Protein AF-A0A9X2GDT7-F1 (afdb_monomer_lite)

pLDDT: mean 81.81, std 15.73, range [38.25, 94.44]

Organism: NCBI:txid1188745

Secondary structure (DSSP, 8-state):
-EEEEEEE-TT--EEEEEETTTEEEE-EEE--TT-SSEEEEEEE-TTS-EEEEEEE-TT--EEEEEE-------TT------

Radius of gyration: 15.65 Å; chains: 1; bounding box: 53×31×29 Å

Sequence (82 aa):
MVLHYGTAQAKVAHVAAVLMEGGRVTGTLQTPQGAPQAIWTVTVPADKTVTALEFANDEGETIKRIHRRPEVASEVNARPVG

Structure (mmCIF, N/CA/C/O backbone):
data_AF-A0A9X2GDT7-F1
#
_entry.id   AF-A0A9X2GDT7-F1
#
loop_
_atom_site.group_PDB
_atom_site.id
_atom_site.type_symbol
_atom_site.label_atom_id
_atom_site.label_alt_id
_atom_site.label_comp_id
_atom_site.label_asym_id
_atom_site.label_entity_id
_atom_site.label_seq_id
_atom_site.pdbx_PDB_ins_code
_atom_site.Cartn_x
_atom_site.Cartn_y
_atom_site.Cartn_z
_atom_site.occupancy
_atom_site.B_iso_or_equiv
_atom_site.auth_seq_id
_atom_site.auth_comp_id
_atom_site.auth_asym_id
_atom_site.auth_atom_id
_atom_site.pdbx_PDB_model_num
ATOM 1 N N . MET A 1 1 ? 8.129 -12.896 -5.167 1.00 84.88 1 MET A N 1
ATOM 2 C CA . MET A 1 1 ? 7.266 -11.826 -4.618 1.00 84.88 1 MET A CA 1
ATOM 3 C C . MET A 1 1 ? 7.802 -11.442 -3.251 1.00 84.88 1 MET A C 1
ATOM 5 O O . MET A 1 1 ? 8.286 -12.326 -2.555 1.00 84.88 1 MET A O 1
ATOM 9 N N . VAL A 1 2 ? 7.726 -10.167 -2.877 1.00 88.25 2 VAL A N 1
ATOM 10 C CA . VAL A 1 2 ? 8.087 -9.644 -1.553 1.00 88.25 2 VAL A CA 1
ATOM 11 C C . VAL A 1 2 ? 6.842 -9.014 -0.935 1.00 88.25 2 VAL A C 1
ATOM 13 O O . VAL A 1 2 ? 6.186 -8.185 -1.567 1.00 88.25 2 VAL A O 1
ATOM 16 N N . LEU A 1 3 ? 6.500 -9.424 0.287 1.00 89.81 3 LEU A N 1
ATOM 17 C CA . LEU A 1 3 ? 5.369 -8.886 1.037 1.00 89.81 3 LEU A CA 1
ATOM 18 C C . LEU A 1 3 ? 5.857 -7.824 2.024 1.00 89.81 3 LEU A C 1
ATOM 20 O O . LEU A 1 3 ? 6.646 -8.109 2.923 1.00 89.81 3 LEU A O 1
ATOM 24 N N . HIS A 1 4 ? 5.336 -6.610 1.893 1.00 88.25 4 HIS A N 1
ATOM 25 C CA . HIS A 1 4 ? 5.458 -5.563 2.900 1.00 88.25 4 HIS A CA 1
ATOM 26 C C . HIS A 1 4 ? 4.153 -5.471 3.681 1.00 88.25 4 HIS A C 1
ATOM 28 O O . HIS A 1 4 ? 3.081 -5.485 3.084 1.00 88.25 4 HIS A O 1
ATOM 34 N N . TYR A 1 5 ? 4.234 -5.353 5.001 1.00 90.50 5 TYR A N 1
ATOM 35 C CA . TYR A 1 5 ? 3.055 -5.245 5.849 1.00 90.50 5 TYR A CA 1
ATOM 36 C C . TYR A 1 5 ? 3.319 -4.366 7.068 1.00 90.50 5 TYR A C 1
ATOM 38 O O . TYR A 1 5 ? 4.470 -4.094 7.424 1.00 90.50 5 TYR A O 1
ATOM 46 N N . GLY A 1 6 ? 2.241 -3.933 7.713 1.00 88.44 6 GLY A N 1
ATOM 47 C CA . GLY A 1 6 ? 2.294 -3.194 8.965 1.00 88.44 6 GLY A CA 1
ATOM 48 C C . GLY A 1 6 ? 0.912 -2.767 9.439 1.00 88.44 6 GLY A C 1
ATOM 49 O O . GLY A 1 6 ? -0.105 -3.115 8.841 1.00 88.44 6 GLY A O 1
ATOM 50 N N . THR A 1 7 ? 0.877 -1.991 10.517 1.00 88.69 7 THR A N 1
ATOM 51 C CA . THR A 1 7 ? -0.354 -1.357 10.992 1.00 88.69 7 THR A CA 1
ATOM 52 C C . THR A 1 7 ? -0.543 0.009 10.341 1.00 88.69 7 THR A C 1
ATOM 54 O O . THR A 1 7 ? 0.415 0.721 10.020 1.00 88.69 7 THR A O 1
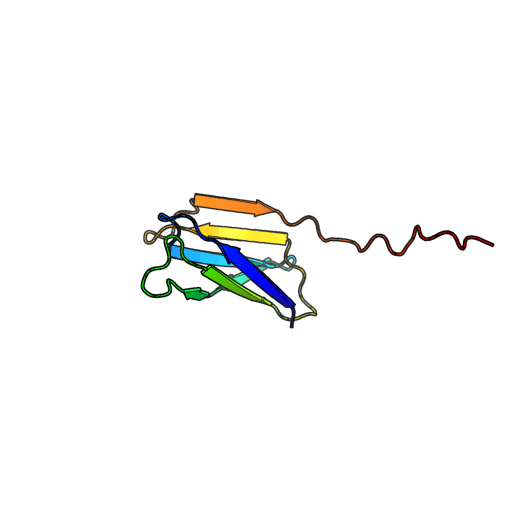ATOM 57 N N . ALA A 1 8 ? -1.800 0.362 10.109 1.00 87.06 8 ALA A N 1
ATOM 58 C CA . ALA A 1 8 ? -2.233 1.641 9.581 1.00 87.06 8 ALA A CA 1
ATOM 59 C C . ALA A 1 8 ? -2.872 2.468 10.700 1.00 87.06 8 ALA A C 1
ATOM 61 O O . ALA A 1 8 ? -3.605 1.959 11.550 1.00 87.06 8 ALA A O 1
ATOM 62 N N .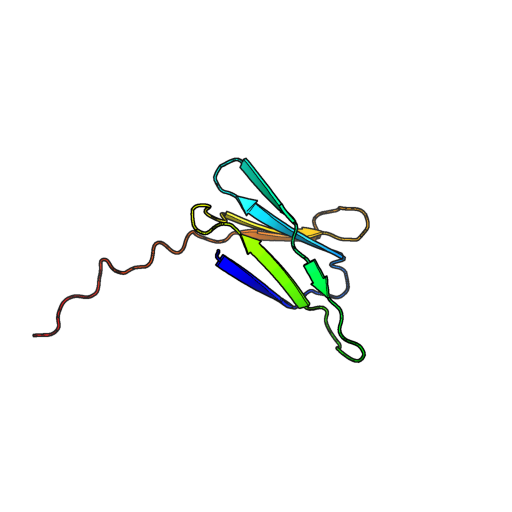 GLN A 1 9 ? -2.581 3.767 10.696 1.00 82.69 9 GLN A N 1
ATOM 63 C CA . GLN A 1 9 ? -3.250 4.713 11.585 1.00 82.69 9 GLN A CA 1
ATOM 64 C C . GLN A 1 9 ? -4.693 4.935 11.118 1.00 82.69 9 GLN A C 1
ATOM 66 O O . GLN A 1 9 ? -4.980 4.780 9.936 1.00 82.69 9 GLN A O 1
ATOM 71 N N . ALA A 1 10 ? -5.579 5.369 12.018 1.00 78.38 10 ALA A N 1
ATOM 72 C CA . ALA A 1 10 ? -7.019 5.494 11.751 1.00 78.38 10 ALA A CA 1
ATOM 73 C C . ALA A 1 10 ? -7.391 6.366 10.533 1.00 78.38 10 ALA A C 1
ATOM 75 O O . ALA A 1 10 ? -8.465 6.200 9.974 1.00 78.38 10 ALA A O 1
ATOM 76 N N . LYS A 1 11 ? -6.515 7.290 10.122 1.00 82.44 11 LYS A N 1
ATOM 77 C CA . LYS A 1 11 ? -6.741 8.187 8.976 1.00 82.44 11 LYS A CA 1
ATOM 78 C C . LYS A 1 11 ? -6.288 7.605 7.633 1.00 82.44 11 LYS A C 1
ATOM 80 O O . LYS A 1 11 ? -6.553 8.198 6.599 1.00 82.44 11 LYS A O 1
ATOM 85 N N . VAL A 1 12 ? -5.560 6.490 7.640 1.00 87.44 12 VAL A N 1
ATOM 86 C CA . VAL A 1 12 ? -5.034 5.871 6.421 1.00 87.44 12 VAL A CA 1
ATOM 87 C C . VAL A 1 12 ? -6.128 5.021 5.785 1.00 87.44 12 VAL A C 1
ATOM 89 O O . VAL A 1 12 ? -6.581 4.058 6.396 1.00 87.44 12 VAL A O 1
ATOM 92 N N . ALA A 1 13 ? -6.498 5.349 4.549 1.00 89.00 13 ALA A N 1
ATOM 93 C CA . ALA A 1 13 ? -7.424 4.573 3.725 1.00 89.00 13 ALA A CA 1
ATOM 94 C C . ALA A 1 13 ? -6.699 3.798 2.614 1.00 89.00 13 ALA A C 1
ATOM 96 O O . ALA A 1 13 ? -7.147 2.730 2.195 1.00 89.00 13 ALA A O 1
ATOM 97 N N . HIS A 1 14 ? -5.543 4.298 2.168 1.00 90.50 14 HIS A N 1
ATOM 98 C CA . HIS A 1 14 ? -4.788 3.713 1.065 1.00 90.50 14 HIS A CA 1
ATOM 99 C C . HIS A 1 14 ? -3.311 3.548 1.406 1.00 90.50 14 HIS A C 1
ATOM 101 O O . HIS A 1 14 ? -2.714 4.367 2.107 1.00 90.50 14 HIS A O 1
ATOM 107 N N . VAL A 1 15 ? -2.710 2.489 0.863 1.00 93.12 15 VAL A N 1
ATOM 108 C CA . VAL A 1 15 ? -1.267 2.254 0.899 1.00 93.12 15 VAL A CA 1
ATOM 109 C C . VAL A 1 15 ? -0.762 1.924 -0.505 1.00 93.12 15 VAL A C 1
ATOM 111 O O . VAL A 1 15 ? -1.418 1.202 -1.257 1.00 93.12 15 VAL A O 1
ATOM 114 N N . ALA A 1 16 ? 0.417 2.422 -0.860 1.00 94.44 16 ALA A N 1
ATOM 115 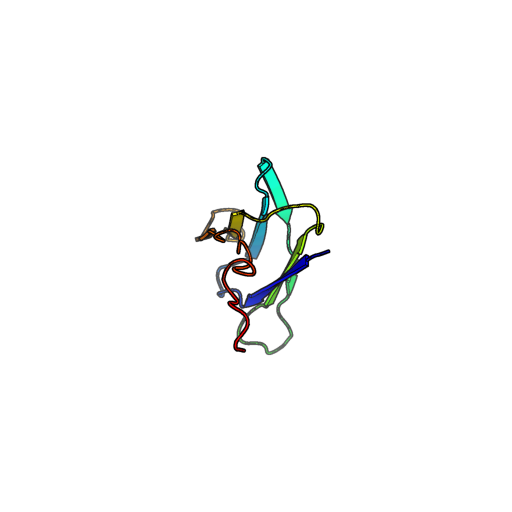C CA . ALA A 1 16 ? 1.095 2.061 -2.096 1.00 94.44 16 ALA A CA 1
ATOM 116 C C . ALA A 1 16 ? 2.605 1.928 -1.880 1.00 94.44 16 ALA A C 1
ATOM 118 O O . ALA A 1 16 ? 3.219 2.729 -1.175 1.00 94.44 16 ALA A O 1
ATOM 119 N N . ALA A 1 17 ? 3.223 0.936 -2.519 1.00 93.06 17 ALA A N 1
ATOM 120 C CA . ALA A 1 17 ? 4.673 0.868 -2.644 1.00 93.06 17 ALA A CA 1
ATOM 121 C C . ALA A 1 17 ? 5.117 1.614 -3.901 1.00 93.06 17 ALA A C 1
ATOM 123 O O . ALA A 1 17 ? 4.662 1.308 -5.000 1.00 93.06 17 ALA A O 1
ATOM 124 N N . VAL A 1 18 ? 6.024 2.571 -3.741 1.00 93.25 18 VAL A N 1
ATOM 125 C CA . VAL A 1 18 ? 6.670 3.286 -4.841 1.00 93.25 18 VAL A CA 1
ATOM 126 C C . VAL A 1 18 ? 7.898 2.498 -5.275 1.00 93.25 18 VAL A C 1
ATOM 128 O O . VAL A 1 18 ? 8.801 2.247 -4.472 1.00 93.25 18 VAL A O 1
ATOM 131 N N . LEU A 1 19 ? 7.935 2.116 -6.545 1.00 92.00 19 LEU A N 1
ATOM 132 C CA . LEU A 1 19 ? 9.032 1.374 -7.155 1.00 92.00 19 LEU A CA 1
ATOM 133 C C . LEU A 1 19 ? 10.132 2.323 -7.636 1.00 92.00 19 LEU A C 1
ATOM 135 O O . LEU A 1 19 ? 9.865 3.465 -8.011 1.00 92.00 19 LEU A O 1
ATOM 139 N N . MET A 1 20 ? 11.375 1.841 -7.644 1.00 88.19 20 MET A N 1
ATOM 140 C CA . MET A 1 20 ? 12.544 2.601 -8.105 1.00 88.19 20 MET A CA 1
ATOM 141 C C . MET A 1 20 ? 12.423 3.051 -9.564 1.00 88.19 20 MET A C 1
ATOM 143 O O . MET A 1 20 ? 12.799 4.168 -9.895 1.00 88.19 20 MET A O 1
ATOM 147 N N . GLU A 1 21 ? 11.864 2.200 -10.418 1.00 87.50 21 GLU A N 1
ATOM 148 C CA . GLU A 1 21 ? 11.707 2.423 -11.861 1.00 87.50 21 GLU A CA 1
ATOM 149 C C . GLU A 1 21 ? 10.606 3.427 -12.239 1.00 87.50 21 GLU A C 1
ATOM 151 O O . GLU A 1 21 ? 10.370 3.660 -13.419 1.00 87.50 21 GLU A O 1
ATOM 156 N N . GLY A 1 22 ? 9.935 4.035 -11.256 1.00 78.69 22 GLY A N 1
ATOM 157 C CA . GLY A 1 22 ? 8.801 4.916 -11.513 1.00 78.69 22 GLY A CA 1
ATOM 158 C C . GLY A 1 22 ? 7.528 4.103 -11.718 1.00 78.69 22 GLY A C 1
ATOM 159 O O . GLY A 1 22 ? 7.058 3.887 -12.827 1.00 78.69 22 GLY A O 1
ATOM 160 N N . GLY A 1 23 ? 6.955 3.644 -10.611 1.00 89.31 23 GLY A N 1
ATOM 161 C CA . GLY A 1 23 ? 5.693 2.916 -10.593 1.00 89.31 23 GLY A CA 1
ATOM 162 C C . GLY A 1 23 ? 5.142 2.845 -9.178 1.00 89.31 23 GLY A C 1
ATOM 163 O O . GLY A 1 23 ? 5.873 3.066 -8.210 1.00 89.31 23 GLY A O 1
ATOM 164 N N . ARG A 1 24 ? 3.850 2.551 -9.047 1.00 92.06 24 ARG A N 1
ATOM 165 C CA . ARG A 1 24 ? 3.205 2.330 -7.751 1.00 92.06 24 ARG A CA 1
ATOM 166 C C . ARG A 1 24 ? 2.479 0.996 -7.760 1.00 92.06 24 ARG A C 1
ATOM 168 O O . ARG A 1 24 ? 1.762 0.692 -8.706 1.00 92.06 24 ARG A O 1
ATOM 175 N N . VAL A 1 25 ? 2.651 0.230 -6.692 1.00 93.25 25 VAL A N 1
ATOM 176 C CA . VAL A 1 25 ? 1.891 -0.992 -6.433 1.00 93.25 25 VAL A CA 1
ATOM 177 C C . VAL A 1 25 ? 0.930 -0.705 -5.295 1.00 93.25 25 VAL A C 1
ATOM 179 O O . VAL A 1 25 ? 1.359 -0.478 -4.163 1.00 93.25 25 VAL A O 1
ATOM 182 N N . THR A 1 26 ? -0.362 -0.686 -5.603 1.00 94.12 26 THR A N 1
ATOM 183 C CA . THR A 1 26 ? -1.416 -0.492 -4.606 1.00 94.12 26 THR A CA 1
ATOM 184 C C . THR A 1 26 ? -1.469 -1.698 -3.679 1.00 94.12 26 THR A C 1
ATOM 186 O O . THR A 1 26 ? -1.499 -2.843 -4.130 1.00 94.12 26 THR A O 1
ATOM 189 N N . GLY A 1 27 ? -1.454 -1.438 -2.377 1.00 92.31 27 GLY A N 1
ATOM 190 C CA . GLY A 1 27 ? -1.673 -2.464 -1.373 1.00 92.31 27 GLY A CA 1
ATOM 191 C C . GLY A 1 27 ? -3.132 -2.591 -0.976 1.00 92.31 27 GLY A C 1
ATOM 192 O O . GLY A 1 27 ? -3.996 -1.814 -1.374 1.00 92.31 27 GLY A O 1
ATOM 193 N N . THR A 1 28 ? -3.385 -3.570 -0.127 1.00 91.75 28 THR A N 1
ATOM 194 C CA . THR A 1 28 ? -4.675 -3.783 0.510 1.00 91.75 28 THR A CA 1
ATOM 195 C C . THR A 1 28 ? -4.628 -3.306 1.949 1.00 91.75 28 THR A C 1
ATOM 197 O O . THR A 1 28 ? -3.655 -3.540 2.665 1.00 91.75 28 THR A O 1
ATOM 200 N N . LEU A 1 29 ? -5.705 -2.654 2.374 1.00 91.44 29 LEU A N 1
ATOM 201 C CA . LEU A 1 29 ? -5.963 -2.309 3.763 1.00 91.44 29 LEU A CA 1
ATOM 202 C C . LEU A 1 29 ? -7.102 -3.196 4.261 1.00 91.44 29 LEU A C 1
ATOM 204 O O . LEU A 1 29 ? -8.108 -3.353 3.571 1.00 91.44 29 LEU A O 1
ATOM 208 N N . GLN A 1 30 ? -6.935 -3.807 5.425 1.00 88.94 30 GLN A N 1
ATOM 209 C CA . GLN A 1 30 ? -7.931 -4.673 6.044 1.00 88.94 30 GLN A CA 1
ATOM 210 C C . GLN A 1 30 ? -8.089 -4.271 7.506 1.00 88.94 30 GLN A C 1
ATOM 212 O O . GLN A 1 30 ? -7.102 -4.171 8.233 1.00 88.94 30 GLN A O 1
ATOM 217 N N . THR A 1 31 ? -9.328 -4.078 7.951 1.00 86.31 31 THR A N 1
ATOM 218 C CA . THR A 1 31 ? -9.645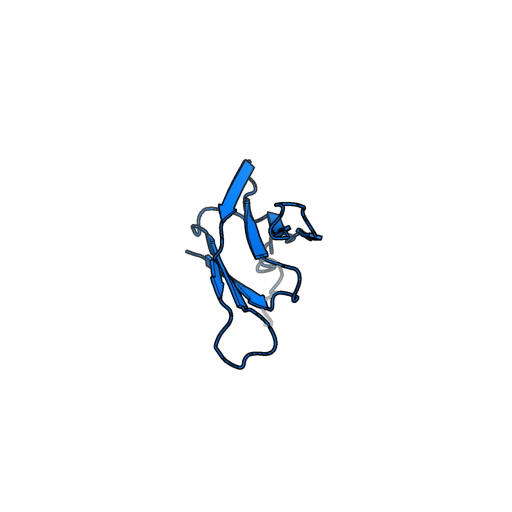 -3.798 9.356 1.00 86.31 31 THR A CA 1
ATOM 219 C C . THR A 1 31 ? -10.425 -4.983 9.911 1.00 86.31 31 THR A C 1
ATOM 221 O O . THR A 1 31 ? -11.635 -5.062 9.691 1.00 86.31 31 THR A O 1
ATOM 224 N N . PRO A 1 32 ? -9.762 -5.939 10.587 1.00 80.88 32 PRO A N 1
ATOM 225 C CA . PRO A 1 32 ? -10.459 -7.049 11.219 1.00 80.88 32 PRO A CA 1
ATOM 226 C C . PRO A 1 32 ? -11.490 -6.539 12.229 1.00 80.88 32 PRO A C 1
ATOM 228 O O . PRO A 1 32 ? -11.263 -5.545 12.922 1.00 80.88 32 PRO A O 1
ATOM 231 N N . GLN A 1 33 ? -12.622 -7.232 12.335 1.00 80.75 33 GLN A N 1
ATOM 232 C CA . GLN A 1 33 ? -13.666 -6.867 13.287 1.00 80.75 33 GLN A CA 1
ATOM 233 C C . GLN A 1 33 ? -13.109 -6.892 14.721 1.00 80.75 33 GLN A C 1
ATOM 235 O O . GLN A 1 33 ? -12.527 -7.885 15.150 1.00 80.75 33 GLN A O 1
ATOM 240 N N . GLY A 1 34 ? -13.268 -5.784 15.450 1.00 77.19 34 GLY A N 1
ATOM 241 C CA . GLY A 1 34 ? -12.756 -5.632 16.818 1.00 77.19 34 GLY A CA 1
ATOM 242 C C . GLY A 1 34 ? -11.276 -5.241 16.926 1.00 77.19 34 GLY A C 1
ATOM 243 O O . GLY A 1 34 ? -10.793 -5.048 18.040 1.00 77.19 34 GLY A O 1
ATOM 244 N N . ALA A 1 35 ? -10.551 -5.087 15.812 1.00 79.62 35 ALA A N 1
ATOM 245 C CA . ALA A 1 35 ? -9.173 -4.610 15.846 1.00 79.62 35 ALA A CA 1
ATOM 246 C C . ALA A 1 35 ? -9.117 -3.080 16.026 1.00 79.62 35 ALA A C 1
ATOM 248 O O . ALA A 1 35 ? -9.816 -2.352 15.318 1.00 79.62 35 ALA A O 1
ATOM 249 N N . PRO A 1 36 ? -8.252 -2.561 16.917 1.00 79.62 36 PRO A N 1
ATOM 250 C CA . PRO A 1 36 ? -8.118 -1.119 17.136 1.00 79.62 36 PRO A CA 1
ATOM 251 C C . PRO A 1 36 ? -7.417 -0.396 15.976 1.00 79.62 36 PRO A C 1
ATOM 253 O O . PRO A 1 36 ? -7.478 0.828 15.884 1.00 79.62 36 PRO A O 1
ATOM 256 N N . GLN A 1 37 ? -6.709 -1.134 15.116 1.00 82.81 37 GLN A N 1
ATOM 257 C CA . GLN A 1 37 ? -5.961 -0.604 13.980 1.00 82.81 37 GLN A CA 1
ATOM 258 C C . GLN A 1 37 ? -6.149 -1.499 12.758 1.00 82.81 37 GLN A C 1
ATOM 260 O O . GLN A 1 37 ? -6.221 -2.724 12.876 1.00 82.81 37 GLN A O 1
ATOM 265 N N . ALA A 1 38 ? -6.185 -0.876 11.584 1.00 88.50 38 ALA A N 1
ATOM 266 C CA . ALA A 1 38 ? -6.162 -1.587 10.318 1.00 88.50 38 ALA A CA 1
ATOM 267 C C . ALA A 1 38 ? -4.758 -2.150 10.043 1.00 88.50 38 ALA A C 1
ATOM 269 O O . ALA A 1 38 ? -3.746 -1.605 10.492 1.00 88.50 38 ALA A O 1
ATOM 270 N N . ILE A 1 39 ? -4.693 -3.233 9.280 1.00 90.69 39 ILE A N 1
ATOM 271 C CA . ILE A 1 39 ? -3.459 -3.847 8.795 1.00 90.69 39 ILE A CA 1
ATOM 272 C C . ILE A 1 39 ? -3.371 -3.571 7.302 1.00 90.69 39 ILE A C 1
ATOM 274 O O . ILE A 1 39 ? -4.339 -3.765 6.567 1.00 90.69 39 ILE A O 1
ATOM 278 N N . TRP A 1 40 ? -2.207 -3.125 6.851 1.00 93.19 40 TRP A N 1
ATOM 279 C CA . TRP A 1 40 ? -1.934 -2.936 5.437 1.00 93.19 40 TRP A CA 1
ATOM 280 C C . TRP A 1 40 ? -0.934 -3.973 4.942 1.00 93.19 40 TRP A C 1
ATOM 282 O O . TRP A 1 40 ? -0.022 -4.381 5.665 1.00 93.19 40 TRP A O 1
ATOM 292 N N . THR A 1 41 ? -1.099 -4.377 3.689 1.00 92.31 41 THR A N 1
ATOM 293 C CA . THR A 1 41 ? -0.218 -5.308 2.987 1.00 92.31 41 THR A CA 1
ATOM 294 C C . THR A 1 41 ? 0.013 -4.823 1.559 1.00 92.31 41 THR A C 1
ATOM 296 O O . THR A 1 41 ? -0.910 -4.377 0.886 1.00 92.31 41 THR A O 1
ATOM 299 N N . VAL A 1 42 ? 1.248 -4.897 1.070 1.00 93.44 42 VAL A N 1
ATOM 300 C CA . VAL A 1 42 ? 1.606 -4.612 -0.325 1.00 93.44 42 VAL A CA 1
ATOM 301 C C . VAL A 1 42 ? 2.483 -5.751 -0.824 1.00 93.44 42 VAL A C 1
ATOM 303 O O . VAL A 1 42 ? 3.531 -6.024 -0.237 1.00 93.44 42 VAL A O 1
ATOM 306 N N . THR A 1 43 ? 2.071 -6.405 -1.907 1.00 92.56 43 THR A N 1
ATOM 307 C CA . THR A 1 43 ? 2.850 -7.482 -2.530 1.00 92.56 43 THR A CA 1
ATOM 308 C C . THR A 1 43 ? 3.515 -6.950 -3.784 1.00 92.56 43 THR A C 1
ATOM 310 O O . THR A 1 43 ? 2.832 -6.544 -4.717 1.00 92.56 43 THR A O 1
ATOM 313 N N . VAL A 1 44 ? 4.842 -6.953 -3.805 1.00 89.81 44 VAL A N 1
ATOM 314 C CA . VAL A 1 44 ? 5.644 -6.418 -4.907 1.00 89.81 44 VAL A CA 1
ATOM 315 C C . VAL A 1 44 ? 6.390 -7.568 -5.597 1.00 89.81 44 VAL A C 1
ATOM 317 O O . VAL A 1 44 ? 6.834 -8.503 -4.917 1.00 89.81 44 VAL A O 1
ATOM 320 N N . PRO A 1 45 ? 6.539 -7.562 -6.933 1.00 89.69 45 PRO A N 1
ATOM 321 C CA . PRO A 1 45 ? 7.397 -8.525 -7.618 1.00 89.69 45 PRO A CA 1
ATOM 322 C C . PRO A 1 45 ? 8.840 -8.468 -7.095 1.00 89.69 45 PRO A C 1
ATOM 324 O O . PRO A 1 45 ? 9.345 -7.405 -6.755 1.00 89.69 45 PRO A O 1
ATOM 327 N N . ALA A 1 46 ? 9.492 -9.628 -6.956 1.00 86.81 46 ALA A N 1
ATOM 328 C CA . ALA A 1 46 ? 10.804 -9.704 -6.290 1.00 86.81 46 ALA A CA 1
ATOM 329 C C . ALA A 1 46 ? 11.944 -9.078 -7.109 1.00 86.81 46 ALA A C 1
ATOM 331 O O . ALA A 1 46 ? 12.983 -8.740 -6.556 1.00 86.81 46 ALA A O 1
ATOM 332 N N . ASP A 1 47 ? 11.730 -8.909 -8.409 1.00 87.94 47 ASP A N 1
ATOM 333 C CA . ASP A 1 47 ? 12.597 -8.195 -9.340 1.00 87.94 47 ASP A CA 1
ATOM 334 C C . ASP A 1 47 ? 12.457 -6.666 -9.236 1.00 87.94 47 ASP A C 1
ATOM 336 O O . ASP A 1 47 ? 13.203 -5.938 -9.889 1.00 87.94 47 ASP A O 1
ATOM 340 N N . LYS A 1 48 ? 11.523 -6.155 -8.420 1.00 87.88 48 LYS A N 1
ATOM 341 C CA . LYS A 1 48 ? 11.264 -4.721 -8.268 1.00 87.88 48 LYS A CA 1
ATOM 342 C C . LYS A 1 48 ? 11.710 -4.214 -6.905 1.00 87.88 48 LYS A C 1
ATOM 344 O O . LYS A 1 48 ? 11.361 -4.755 -5.858 1.00 87.88 48 LYS A O 1
ATOM 349 N N . THR A 1 49 ? 12.440 -3.105 -6.913 1.00 88.56 49 THR A N 1
ATOM 350 C CA . THR A 1 49 ? 12.900 -2.442 -5.689 1.00 88.56 49 THR A CA 1
ATOM 351 C C . THR A 1 49 ? 11.902 -1.386 -5.228 1.00 88.56 49 THR A C 1
ATOM 353 O O . THR A 1 49 ? 11.579 -0.461 -5.973 1.00 88.56 49 THR A O 1
ATOM 356 N N . VAL A 1 50 ? 11.461 -1.480 -3.973 1.00 89.94 50 VAL A N 1
ATOM 357 C CA . VAL A 1 50 ? 10.625 -0.461 -3.319 1.00 89.94 50 VAL A CA 1
ATOM 358 C C . VAL A 1 50 ? 11.506 0.640 -2.732 1.00 89.94 50 VAL A C 1
ATOM 360 O O . VAL A 1 50 ? 12.383 0.367 -1.916 1.00 89.94 50 VAL A O 1
ATOM 363 N N . THR A 1 51 ? 11.247 1.894 -3.100 1.00 91.44 51 THR A N 1
ATOM 364 C CA . THR A 1 51 ? 11.961 3.077 -2.581 1.00 91.44 51 THR A CA 1
ATOM 365 C C . THR A 1 51 ? 11.178 3.814 -1.504 1.00 91.44 51 THR A C 1
ATOM 367 O O . THR A 1 51 ? 11.756 4.494 -0.653 1.00 91.44 51 THR A O 1
ATOM 370 N N . ALA A 1 52 ? 9.851 3.694 -1.507 1.00 91.38 52 ALA A N 1
ATOM 371 C CA . ALA A 1 52 ? 9.007 4.279 -0.480 1.00 91.38 52 ALA A CA 1
ATOM 372 C C . ALA A 1 52 ? 7.685 3.527 -0.323 1.00 91.38 52 ALA A C 1
ATOM 374 O O . ALA A 1 52 ? 7.224 2.850 -1.235 1.00 91.38 52 ALA A O 1
ATOM 375 N N . LEU A 1 53 ? 7.067 3.696 0.839 1.00 92.62 53 LEU A N 1
ATOM 376 C CA . LEU A 1 53 ? 5.673 3.362 1.097 1.00 92.62 53 LEU A CA 1
ATOM 377 C C . LEU A 1 53 ? 4.911 4.670 1.309 1.00 92.62 53 LEU A C 1
ATOM 379 O O . LEU A 1 53 ? 5.285 5.468 2.170 1.00 92.62 53 LEU A O 1
ATOM 383 N N . GLU A 1 54 ? 3.880 4.897 0.509 1.00 94.12 54 GLU A N 1
ATOM 384 C CA . GLU A 1 54 ? 2.976 6.040 0.616 1.00 94.12 54 GLU A CA 1
ATOM 385 C C . GLU A 1 54 ? 1.671 5.594 1.269 1.00 94.12 54 GLU A C 1
ATOM 387 O O . GLU A 1 54 ? 1.115 4.555 0.920 1.00 94.12 54 GLU A O 1
ATOM 392 N N . PHE A 1 55 ? 1.199 6.389 2.222 1.00 93.00 55 PHE A N 1
ATOM 393 C CA . PHE A 1 55 ? -0.059 6.205 2.928 1.00 93.00 55 PHE A CA 1
ATOM 394 C C . PHE A 1 55 ? -0.919 7.438 2.694 1.00 93.00 55 PHE A C 1
ATOM 396 O O . PHE A 1 55 ? -0.454 8.554 2.945 1.00 93.00 55 PHE A O 1
ATOM 403 N N . ALA A 1 56 ? -2.152 7.238 2.246 1.00 92.94 56 ALA A N 1
ATOM 404 C CA . ALA A 1 56 ? -3.076 8.316 1.923 1.00 92.94 56 ALA A CA 1
ATOM 405 C C . ALA A 1 56 ? -4.414 8.176 2.658 1.00 92.94 56 ALA A C 1
ATOM 407 O O . ALA A 1 56 ? -4.781 7.071 3.075 1.00 92.94 56 ALA A O 1
ATOM 408 N N . ASN A 1 57 ? -5.105 9.303 2.847 1.00 91.25 57 ASN A N 1
ATOM 409 C CA . ASN A 1 57 ? -6.496 9.329 3.308 1.00 91.25 57 ASN A CA 1
ATOM 410 C C . ASN A 1 57 ? -7.448 8.903 2.175 1.00 91.25 57 ASN A C 1
ATOM 412 O O . ASN A 1 57 ? -7.015 8.588 1.068 1.00 91.25 57 ASN A O 1
ATOM 416 N N . ASP A 1 58 ? -8.740 8.862 2.473 1.00 89.75 58 ASP A N 1
ATOM 417 C CA . ASP A 1 58 ? -9.828 8.561 1.537 1.00 89.75 58 ASP A CA 1
ATOM 418 C C . ASP A 1 58 ? -9.978 9.599 0.414 1.00 89.75 58 ASP A C 1
ATOM 420 O O . ASP A 1 58 ? -10.414 9.262 -0.684 1.00 89.75 58 ASP A O 1
ATOM 424 N N . GLU A 1 59 ? -9.547 10.837 0.650 1.00 89.12 59 GLU A N 1
ATOM 425 C CA . GLU A 1 59 ? -9.477 11.899 -0.361 1.00 89.12 59 GLU A CA 1
ATOM 426 C C . GLU A 1 59 ? -8.276 11.745 -1.322 1.00 89.12 59 GLU A C 1
ATOM 428 O O . GLU A 1 59 ? -8.160 12.477 -2.306 1.00 89.12 59 GLU A O 1
ATOM 433 N N . GLY A 1 60 ? -7.377 10.786 -1.069 1.00 85.69 60 GLY A N 1
ATOM 434 C CA . GLY A 1 60 ? -6.169 10.550 -1.866 1.00 85.69 60 GLY A CA 1
ATOM 435 C C . GLY A 1 60 ? -4.982 11.452 -1.507 1.00 85.69 60 GLY A C 1
ATOM 436 O O . GLY A 1 60 ? -3.930 11.378 -2.148 1.00 85.69 60 GLY A O 1
ATOM 437 N N . GLU A 1 61 ? -5.102 12.273 -0.465 1.00 89.94 61 GLU A N 1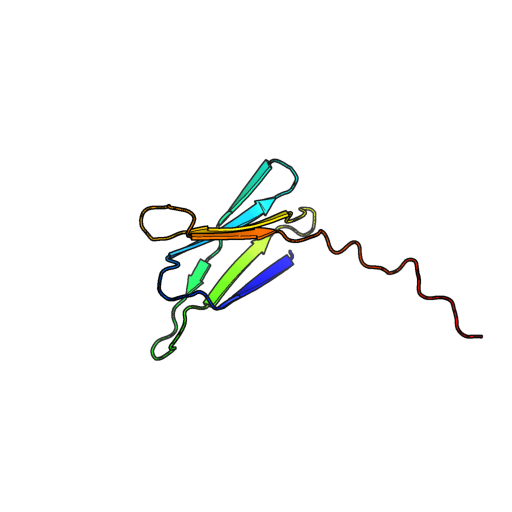
ATOM 438 C CA . GLU A 1 61 ? -4.010 13.072 0.080 1.00 89.94 61 GLU A CA 1
ATOM 439 C C . GLU A 1 61 ? -2.996 12.172 0.797 1.00 89.94 61 GLU A C 1
ATOM 441 O O . GLU A 1 61 ? -3.342 11.351 1.649 1.00 89.94 61 GLU A O 1
ATOM 446 N N . THR A 1 62 ? -1.709 12.337 0.483 1.00 90.88 62 THR A N 1
ATOM 447 C CA . THR A 1 62 ? -0.642 11.576 1.144 1.00 90.88 62 THR A CA 1
ATOM 448 C C . THR A 1 62 ? -0.431 12.077 2.571 1.00 90.88 62 THR A C 1
ATOM 450 O O . THR A 1 62 ? 0.195 13.107 2.792 1.00 90.88 62 THR A O 1
ATOM 453 N N . ILE A 1 63 ? -0.874 11.291 3.551 1.00 90.44 63 ILE A N 1
ATOM 454 C CA . ILE A 1 63 ? -0.662 11.555 4.980 1.00 90.44 63 ILE A CA 1
ATOM 455 C C . ILE A 1 63 ? 0.798 11.310 5.361 1.00 90.44 63 ILE A C 1
ATOM 457 O O . ILE A 1 63 ? 1.372 12.016 6.192 1.00 90.44 63 ILE A O 1
ATOM 461 N N . LYS A 1 64 ? 1.400 10.247 4.817 1.00 89.56 64 LYS A N 1
ATOM 462 C CA . LYS A 1 64 ? 2.752 9.840 5.198 1.00 89.56 64 LYS A CA 1
ATOM 463 C C . LYS A 1 64 ? 3.467 9.142 4.058 1.00 89.56 64 LYS A C 1
ATOM 465 O O . LYS A 1 64 ? 2.919 8.252 3.418 1.00 89.56 64 LYS A O 1
ATOM 470 N N . ARG A 1 65 ? 4.745 9.472 3.892 1.00 92.31 65 ARG A N 1
ATOM 471 C CA . ARG A 1 65 ? 5.666 8.751 3.016 1.00 92.31 65 ARG A CA 1
ATOM 472 C C . ARG A 1 65 ? 6.847 8.238 3.826 1.00 92.31 65 ARG A C 1
ATOM 474 O O . ARG A 1 65 ? 7.542 9.008 4.482 1.00 92.31 65 ARG A O 1
ATOM 481 N N . ILE A 1 66 ? 7.057 6.927 3.803 1.00 89.19 66 ILE A N 1
ATOM 482 C CA . ILE A 1 66 ? 8.181 6.269 4.468 1.00 89.19 66 ILE A CA 1
ATOM 483 C C . ILE A 1 66 ? 9.158 5.832 3.393 1.00 89.19 66 ILE A C 1
ATOM 485 O O . ILE A 1 66 ? 8.878 4.902 2.640 1.00 89.19 66 ILE A O 1
ATOM 489 N N . HIS A 1 67 ? 10.312 6.486 3.326 1.00 86.25 67 HIS A N 1
ATOM 490 C CA . HIS A 1 67 ? 11.377 6.063 2.428 1.00 86.25 67 HIS A CA 1
ATOM 491 C C . HIS A 1 67 ? 11.994 4.769 2.946 1.00 86.25 67 HIS A C 1
ATOM 493 O O . HIS A 1 67 ? 12.502 4.710 4.068 1.00 86.25 67 HIS A O 1
ATOM 499 N N . ARG A 1 68 ? 11.959 3.730 2.114 1.00 73.75 68 ARG A N 1
ATOM 500 C CA . ARG A 1 68 ? 12.784 2.552 2.329 1.00 73.75 68 ARG A CA 1
ATOM 501 C C . ARG A 1 68 ? 14.139 2.876 1.734 1.00 73.75 68 ARG A C 1
ATOM 503 O O . ARG A 1 68 ? 14.267 3.080 0.530 1.00 73.75 68 ARG A O 1
ATOM 510 N N . ARG A 1 69 ? 15.162 2.932 2.583 1.00 63.28 69 ARG A N 1
ATOM 511 C CA . ARG A 1 69 ? 16.516 2.737 2.075 1.00 63.28 69 ARG A CA 1
ATOM 512 C C . ARG A 1 69 ? 16.508 1.320 1.490 1.00 63.28 69 ARG A C 1
ATOM 514 O O . ARG A 1 69 ? 16.045 0.431 2.209 1.00 63.28 69 ARG A O 1
ATOM 521 N N . PRO A 1 70 ? 16.904 1.097 0.223 1.00 55.25 70 PRO A N 1
ATOM 522 C CA . PRO A 1 70 ? 17.126 -0.262 -0.230 1.00 55.25 70 PRO A CA 1
ATOM 523 C C . PRO A 1 70 ? 18.081 -0.868 0.787 1.00 55.25 70 PRO A C 1
ATOM 525 O O . PRO A 1 70 ? 19.158 -0.324 1.045 1.00 55.25 70 PRO A O 1
ATOM 528 N N . GLU A 1 71 ? 17.617 -1.914 1.457 1.00 49.16 71 GLU A N 1
ATOM 529 C CA . GLU A 1 71 ? 18.481 -2.735 2.272 1.00 49.16 71 GLU A CA 1
ATOM 530 C C . GLU A 1 71 ? 19.388 -3.414 1.250 1.00 49.16 71 GLU A C 1
ATOM 532 O O . GLU A 1 71 ? 19.070 -4.460 0.696 1.00 49.16 71 GLU A O 1
ATOM 537 N N . VAL A 1 72 ? 20.478 -2.739 0.877 1.00 43.88 72 VAL A N 1
ATOM 538 C CA . VAL A 1 72 ? 21.634 -3.440 0.347 1.00 43.88 72 VAL A CA 1
ATOM 539 C C . VAL A 1 72 ? 22.015 -4.320 1.519 1.00 43.88 72 VAL A C 1
ATOM 541 O O . VAL A 1 72 ? 22.570 -3.817 2.502 1.00 43.88 72 VAL A O 1
ATOM 544 N N . ALA A 1 73 ? 21.561 -5.576 1.489 1.00 38.25 73 ALA A N 1
ATOM 545 C CA . ALA A 1 73 ? 21.920 -6.560 2.486 1.00 38.25 73 ALA A CA 1
ATOM 546 C C . ALA A 1 73 ? 23.427 -6.413 2.671 1.00 38.25 73 ALA A C 1
ATOM 548 O O . ALA A 1 73 ? 24.197 -6.511 1.712 1.00 38.25 73 ALA A O 1
ATOM 549 N N . SER A 1 74 ? 23.845 -6.043 3.878 1.00 39.78 74 SER A N 1
ATOM 550 C CA . SER A 1 74 ? 25.258 -5.914 4.213 1.00 39.78 74 SER A CA 1
ATOM 551 C C . SER A 1 74 ? 25.863 -7.314 4.335 1.00 39.78 74 SER A C 1
ATOM 553 O O . SER A 1 74 ? 26.435 -7.661 5.355 1.00 39.78 74 SER A O 1
ATOM 555 N N . GLU A 1 75 ? 25.736 -8.137 3.296 1.00 41.41 75 GLU A N 1
ATOM 556 C CA . GLU A 1 75 ? 26.389 -9.442 3.176 1.00 41.41 75 GLU A CA 1
ATOM 557 C C . GLU A 1 75 ? 27.855 -9.306 2.732 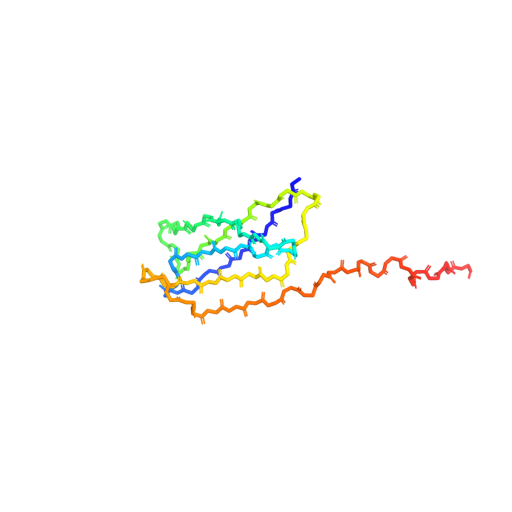1.00 41.41 75 GLU A C 1
ATOM 559 O O . GLU A 1 75 ? 28.562 -10.293 2.594 1.00 41.41 75 GLU A O 1
ATOM 564 N N . VAL A 1 76 ? 28.360 -8.077 2.561 1.00 43.97 76 VAL A N 1
ATOM 565 C CA . VAL A 1 76 ? 29.751 -7.817 2.142 1.00 43.97 76 VAL A CA 1
ATOM 566 C C . VAL A 1 76 ? 30.719 -7.675 3.336 1.00 43.97 76 VAL A C 1
ATOM 568 O O . VAL A 1 76 ? 31.921 -7.549 3.134 1.00 43.97 76 VAL A O 1
ATOM 571 N N . ASN A 1 77 ? 30.252 -7.721 4.594 1.00 44.59 77 ASN A N 1
ATOM 572 C CA . ASN A 1 77 ? 31.112 -7.493 5.776 1.00 44.59 77 ASN A CA 1
ATOM 573 C C . ASN A 1 77 ? 31.149 -8.622 6.820 1.00 44.59 77 ASN A C 1
ATOM 575 O O . ASN A 1 77 ? 31.709 -8.429 7.901 1.00 44.59 77 ASN A O 1
ATOM 579 N N . ALA A 1 78 ? 30.630 -9.813 6.516 1.00 46.12 78 ALA A N 1
ATOM 580 C CA . ALA A 1 78 ? 30.924 -10.982 7.340 1.00 46.12 78 ALA A CA 1
ATOM 581 C C . ALA A 1 78 ? 32.375 -11.421 7.076 1.00 46.12 78 ALA A C 1
ATOM 583 O O . ALA A 1 78 ? 32.657 -12.169 6.142 1.00 46.12 78 ALA A O 1
ATOM 584 N N . ARG A 1 79 ? 33.327 -10.919 7.872 1.00 53.88 79 ARG A N 1
ATOM 585 C CA . ARG A 1 79 ? 34.679 -11.492 7.894 1.00 53.88 79 ARG A CA 1
ATOM 586 C C . ARG A 1 79 ? 34.579 -12.901 8.494 1.00 53.88 79 ARG A C 1
ATOM 588 O O . ARG A 1 79 ? 33.971 -13.028 9.558 1.00 53.88 79 ARG A O 1
ATOM 595 N N . PRO A 1 80 ? 35.148 -13.944 7.863 1.00 52.94 80 PRO A N 1
ATOM 596 C CA . PRO A 1 80 ? 35.205 -15.257 8.487 1.00 52.94 80 PRO A CA 1
ATOM 597 C C . PRO A 1 80 ? 35.989 -15.141 9.798 1.00 52.94 80 PRO A C 1
ATOM 599 O O . PRO A 1 80 ? 37.112 -14.635 9.812 1.00 52.94 80 PRO A O 1
ATOM 602 N N . VAL A 1 81 ? 35.373 -15.568 10.900 1.00 59.31 81 VAL A N 1
ATOM 603 C CA . VAL A 1 81 ? 36.075 -15.784 12.167 1.00 59.31 81 VAL A CA 1
ATOM 604 C C . VAL A 1 81 ? 36.745 -17.152 12.071 1.00 59.31 81 VAL A C 1
ATOM 606 O O . VAL A 1 81 ? 36.091 -18.186 12.188 1.00 59.31 81 VAL A O 1
ATOM 609 N N . GLY A 1 82 ? 38.026 -17.134 11.711 1.00 54.84 82 GLY A N 1
ATOM 610 C CA . GLY A 1 82 ? 38.938 -18.267 11.864 1.00 54.84 82 GLY A CA 1
ATOM 611 C C . GLY A 1 82 ? 39.656 -18.205 13.200 1.00 54.84 82 GLY A C 1
ATOM 612 O O . GLY A 1 82 ? 39.769 -17.082 13.746 1.00 54.84 82 GLY A O 1
#

Foldseek 3Di:
DDKDKDWDDPQFPWKWFAWPVGDIFTWDWADPVPRPTIMIMTDDPPPTDTQWMFTHGPVRHTPDIGGDDRCPPVPVPPDDDD